Protein AF-A0A3D6EW34-F1 (afdb_monomer)

Mean predicted aligned error: 13.81 Å

pLDDT: mean 74.12, std 15.42, range [32.53, 93.12]

Sequence (163 aa):
MSILLTILIIEERFAFGEVERDIYERVSNKLKEELTKLDTSLASMQKELSNPVKFIDKSLEICSNLAALWDSSECSHRKQMQELFFPEGILYDKKISGYRTENINVVLEVITSISNKIKEIGHSASQKNFDLPALVDPRCHLSNLFIENLRKMEDFSAALGVS

Foldseek 3Di:
DPLVVVLVVLVVCVVVVVDDPVRSVVVNVVSVVVVVVVVVVVVVLVPDPPDVVVLLVLLCVCLVCVVVCCVPDDPVLVVLVQCLFQVVGWDQDPVVRDIDRPDGQVSNVVSVVVVVVVVVVVVVDDDDPPPPPPPPPVPPPPPSSNVVSSVSSVVSCVVVVVD

Solvent-accessible surface area (backbone atoms only — not comparable to full-atom values): 9724 Å² total; per-residue (Å²): 121,70,67,66,56,53,51,52,52,54,53,50,38,40,74,72,63,79,42,56,68,71,61,48,51,55,53,51,49,51,54,50,52,53,49,51,53,49,50,51,53,49,52,65,67,63,58,68,70,93,49,65,65,63,49,54,52,52,51,49,51,50,66,73,40,40,67,62,52,51,71,73,44,54,76,68,56,45,49,51,50,42,47,62,46,19,72,77,37,79,43,76,42,78,90,77,74,40,80,45,60,91,41,66,34,59,66,60,53,50,53,50,53,51,52,50,53,51,51,62,47,68,75,53,87,68,98,65,79,88,74,65,60,98,73,68,73,59,86,62,72,87,39,74,64,48,60,48,52,51,48,54,50,49,57,50,38,59,73,70,66,68,123

Secondary structure (DSSP, 8-state):
-HHHHHHHHHHHHHHTT-S-HHHHHHHHHHHHHHHHHHHHHHHHHSS--S-HHHHHHHHHHHHHTHHHHHHHS-HHHHHHHHHHH-TT--EEETTTTEEE-S---HHHHHHHHHHHHHHHHHTS-S-------TT---SS---HHHHHHHHHHHHHHHHTT--

Structure (mmCIF, N/CA/C/O backbone):
data_AF-A0A3D6EW34-F1
#
_entry.id   AF-A0A3D6EW34-F1
#
loop_
_atom_site.group_PDB
_atom_site.id
_atom_site.type_symbol
_atom_site.label_atom_id
_atom_site.label_alt_id
_atom_site.label_comp_id
_atom_site.label_asym_id
_atom_site.label_entity_id
_atom_site.label_seq_id
_atom_site.pdbx_PDB_ins_code
_atom_site.Cartn_x
_atom_site.Cartn_y
_atom_site.Cartn_z
_atom_site.occupancy
_atom_site.B_iso_or_equiv
_atom_site.auth_seq_id
_atom_site.auth_comp_id
_atom_site.auth_asym_id
_atom_site.auth_atom_id
_atom_site.pdbx_PDB_model_num
ATOM 1 N N . MET A 1 1 ? -3.847 10.579 20.129 1.00 57.66 1 MET A N 1
ATOM 2 C CA . MET A 1 1 ? -3.948 11.282 21.431 1.00 57.66 1 MET A CA 1
ATOM 3 C C . MET A 1 1 ? -5.353 11.836 21.725 1.00 57.66 1 MET A C 1
ATOM 5 O O . MET A 1 1 ? -5.734 11.832 22.882 1.00 57.66 1 MET A O 1
ATOM 9 N N . SER A 1 2 ? -6.159 12.237 20.725 1.00 80.88 2 SER A N 1
ATOM 10 C CA . SER A 1 2 ? -7.504 12.812 20.959 1.00 80.88 2 SER A CA 1
ATOM 11 C C . SER A 1 2 ? -8.560 11.828 21.500 1.00 80.88 2 SER A C 1
ATOM 13 O O . SER A 1 2 ? -9.303 12.192 22.399 1.00 80.88 2 SER A O 1
ATOM 15 N N . ILE A 1 3 ? -8.623 10.588 20.991 1.00 83.56 3 ILE A N 1
ATOM 16 C CA . ILE A 1 3 ? -9.709 9.633 21.316 1.00 83.56 3 ILE A CA 1
ATOM 17 C C . ILE A 1 3 ? -9.641 9.141 22.772 1.00 83.56 3 ILE A C 1
ATOM 19 O O . ILE A 1 3 ? -10.659 9.089 23.453 1.00 83.56 3 ILE A O 1
ATOM 23 N N . LEU A 1 4 ? -8.438 8.837 23.272 1.00 85.06 4 LEU A N 1
ATOM 24 C CA . LEU A 1 4 ? -8.232 8.382 24.654 1.00 85.06 4 LEU A CA 1
ATOM 25 C C . LEU A 1 4 ? -8.678 9.431 25.681 1.00 85.06 4 LEU A C 1
ATOM 27 O O . LEU A 1 4 ? -9.308 9.091 26.678 1.00 85.06 4 LEU A O 1
ATOM 31 N N . LEU A 1 5 ? -8.405 10.711 25.408 1.00 88.31 5 LEU A N 1
ATOM 32 C CA . LEU A 1 5 ? -8.849 11.807 26.266 1.00 88.31 5 LEU A CA 1
ATOM 33 C C . LEU A 1 5 ? -10.382 11.925 26.272 1.00 88.31 5 LEU A C 1
ATOM 35 O O . LEU A 1 5 ? -10.979 12.138 27.320 1.00 88.31 5 LEU A O 1
ATOM 39 N N . THR A 1 6 ? -11.032 11.736 25.121 1.00 89.62 6 THR A N 1
ATOM 40 C CA . THR A 1 6 ? -12.500 11.755 25.017 1.00 89.62 6 THR A CA 1
ATOM 41 C C . THR A 1 6 ? -13.159 10.605 25.785 1.00 89.62 6 THR A C 1
ATOM 43 O O . THR A 1 6 ? -14.213 10.813 26.383 1.00 89.62 6 THR A O 1
ATOM 46 N N . ILE A 1 7 ? -12.537 9.421 25.817 1.00 89.19 7 ILE A N 1
ATOM 47 C CA . ILE A 1 7 ? -13.014 8.279 26.617 1.00 89.19 7 ILE A CA 1
ATOM 48 C C . ILE A 1 7 ? -12.953 8.606 28.116 1.00 89.19 7 ILE A C 1
ATOM 50 O O . ILE A 1 7 ? -13.937 8.407 28.819 1.00 89.19 7 ILE A O 1
ATOM 54 N N . LEU A 1 8 ? -11.852 9.186 28.598 1.00 89.69 8 LEU A N 1
ATOM 55 C CA . LEU A 1 8 ? -11.735 9.580 30.008 1.00 89.69 8 LEU A CA 1
ATOM 56 C C . LEU A 1 8 ? -12.780 10.633 30.404 1.00 89.69 8 LEU A C 1
ATOM 58 O O . LEU A 1 8 ? -13.397 10.526 31.459 1.00 89.69 8 LEU A O 1
ATOM 62 N N . ILE A 1 9 ? -13.032 11.615 29.533 1.00 91.88 9 ILE A N 1
ATOM 63 C CA . ILE A 1 9 ? -14.033 12.664 29.782 1.00 91.88 9 ILE A CA 1
ATOM 64 C C . ILE A 1 9 ? -15.446 12.074 29.886 1.00 91.88 9 ILE A C 1
ATOM 66 O O . ILE A 1 9 ? -16.229 12.500 30.735 1.00 91.88 9 ILE A O 1
ATOM 70 N N . ILE A 1 10 ? -15.812 11.117 29.026 1.00 91.50 10 ILE A N 1
ATOM 71 C CA . ILE A 1 10 ? -17.158 10.533 29.080 1.00 91.50 10 ILE A CA 1
ATOM 72 C C . ILE A 1 10 ? -17.329 9.589 30.277 1.00 91.50 10 ILE A C 1
ATOM 74 O O . ILE A 1 10 ? -18.420 9.525 30.840 1.00 91.50 10 ILE A O 1
ATOM 78 N N . GLU A 1 11 ? -16.258 8.912 30.699 1.00 90.81 11 GLU A N 1
ATOM 79 C CA . GLU A 1 11 ? -16.218 8.122 31.935 1.00 90.81 11 GLU A CA 1
ATOM 80 C C . GLU A 1 11 ? -16.390 9.007 33.176 1.00 90.81 11 GLU A C 1
ATOM 82 O O . GLU A 1 11 ? -17.208 8.697 34.043 1.00 90.81 11 GLU A O 1
ATOM 87 N N . GLU A 1 12 ? -15.693 10.143 33.231 1.00 92.62 12 GLU A N 1
ATOM 88 C CA . GLU A 1 12 ? -15.805 11.123 34.314 1.00 92.62 12 GLU A CA 1
ATOM 89 C C . GLU A 1 12 ? -17.229 11.696 34.415 1.00 92.62 12 GLU A C 1
ATOM 91 O O . GLU A 1 12 ? -17.839 11.686 35.484 1.00 92.62 12 GLU A O 1
ATOM 96 N N . ARG A 1 13 ? -17.818 12.115 33.290 1.00 91.19 13 ARG A N 1
ATOM 97 C CA . ARG A 1 13 ? -19.191 12.651 33.256 1.00 91.19 13 ARG A CA 1
ATOM 98 C C . ARG A 1 13 ? -20.250 11.617 33.630 1.00 91.19 13 ARG A C 1
ATOM 100 O O . ARG A 1 13 ? -21.242 11.957 34.272 1.00 91.19 13 ARG A O 1
ATOM 107 N N . PHE A 1 14 ? -20.046 10.354 33.260 1.00 91.38 14 PHE A N 1
ATOM 108 C CA . PHE A 1 14 ? -20.913 9.266 33.704 1.00 91.38 14 PHE A CA 1
ATOM 109 C C . PHE A 1 14 ? -20.803 9.040 35.220 1.00 91.38 14 PHE A C 1
ATOM 111 O O . PHE A 1 14 ? -21.824 8.872 35.885 1.00 91.38 14 PHE A O 1
ATOM 118 N N . ALA A 1 15 ? -19.594 9.111 35.788 1.00 89.62 15 ALA A N 1
ATOM 119 C CA . ALA A 1 15 ? -19.378 8.993 37.231 1.00 89.62 15 ALA A CA 1
ATOM 120 C C . ALA A 1 15 ? -20.048 10.124 38.033 1.00 89.62 15 ALA A C 1
ATOM 122 O O . ALA A 1 15 ? -20.557 9.877 39.126 1.00 89.62 15 ALA A O 1
ATOM 123 N N . PHE A 1 16 ? -20.111 11.339 37.477 1.00 92.94 16 PHE A N 1
ATOM 124 C CA . PHE A 1 16 ? -20.845 12.469 38.062 1.00 92.94 16 PHE A CA 1
ATOM 125 C C . PHE A 1 16 ? -22.366 12.422 37.832 1.00 92.94 16 PHE A C 1
ATOM 127 O O . PHE A 1 16 ? -23.087 13.282 38.334 1.00 92.94 16 PHE A O 1
ATOM 134 N N . GLY A 1 17 ? -22.875 11.419 37.108 1.00 88.56 17 GLY A N 1
ATOM 135 C CA . GLY A 1 17 ? -24.301 11.281 36.806 1.00 88.56 17 GLY A CA 1
ATOM 136 C C . GLY A 1 17 ? -24.818 12.281 35.768 1.00 88.56 17 GLY A C 1
ATOM 137 O O . GLY A 1 17 ? -26.027 12.434 35.619 1.00 88.56 17 GLY A O 1
ATOM 138 N N . GLU A 1 18 ? -23.925 12.953 35.038 1.00 89.00 18 GLU A N 1
ATOM 139 C CA . GLU A 1 18 ? -24.279 13.908 33.978 1.00 89.00 18 GLU A CA 1
ATOM 140 C C . GLU A 1 18 ? -24.719 13.211 32.681 1.00 89.00 18 GLU A C 1
ATOM 142 O O . GLU A 1 18 ? -25.229 13.855 31.763 1.00 89.00 18 GLU A O 1
ATOM 147 N N . VAL A 1 19 ? -24.496 11.897 32.583 1.00 89.12 19 VAL A N 1
ATOM 148 C CA . VAL A 1 19 ? -24.779 11.085 31.397 1.00 89.12 19 VAL A CA 1
ATOM 149 C C . VAL A 1 19 ? -25.578 9.854 31.802 1.00 89.12 19 VAL A C 1
ATOM 151 O O . VAL A 1 19 ? -25.223 9.140 32.740 1.00 89.12 19 VAL A O 1
ATOM 154 N N . GLU A 1 20 ? -26.652 9.587 31.066 1.00 90.75 20 GLU A N 1
ATOM 155 C CA . GLU A 1 20 ? -27.465 8.389 31.245 1.00 90.75 20 GLU A CA 1
ATOM 156 C C . GLU A 1 20 ? -26.721 7.137 30.750 1.00 90.75 20 GLU A C 1
ATOM 158 O O . GLU A 1 20 ? -25.905 7.191 29.823 1.00 90.75 20 GLU A O 1
ATOM 163 N N . ARG A 1 21 ? -26.971 5.986 31.386 1.00 90.12 21 ARG A N 1
ATOM 164 C CA . ARG A 1 21 ? -26.216 4.746 31.133 1.00 90.12 21 ARG A CA 1
ATOM 165 C C . ARG A 1 21 ? -26.272 4.303 29.672 1.00 90.12 21 ARG A C 1
ATOM 167 O O . ARG A 1 21 ? -25.259 3.865 29.136 1.00 90.12 21 ARG A O 1
ATOM 174 N N . ASP A 1 22 ? -27.425 4.432 29.030 1.00 90.56 22 ASP A N 1
ATOM 175 C CA . ASP A 1 22 ? -27.634 4.030 27.639 1.00 90.56 22 ASP A CA 1
ATOM 176 C C . ASP A 1 22 ? -26.833 4.903 26.649 1.00 90.56 22 ASP A C 1
ATOM 178 O O . ASP A 1 22 ? -26.309 4.406 25.647 1.00 90.56 22 ASP A O 1
ATOM 182 N N . ILE A 1 23 ? -26.702 6.204 26.932 1.00 90.44 23 ILE A N 1
ATOM 183 C CA . ILE A 1 23 ? -25.892 7.147 26.154 1.00 90.44 23 ILE A CA 1
ATOM 184 C C . ILE A 1 23 ? -24.412 6.826 26.351 1.00 90.44 23 ILE A C 1
ATOM 186 O O . ILE A 1 23 ? -23.667 6.737 25.370 1.00 90.44 23 ILE A O 1
ATOM 190 N N . TYR A 1 24 ? -23.996 6.608 27.600 1.00 92.12 24 TYR A N 1
ATOM 191 C CA . TYR A 1 24 ? -22.623 6.242 27.929 1.00 92.12 24 TYR A CA 1
ATOM 192 C C . TYR A 1 24 ? -22.198 4.953 27.218 1.00 92.12 24 TYR A C 1
ATOM 194 O O . TYR A 1 24 ? -21.185 4.955 26.519 1.00 92.12 24 TYR A O 1
ATOM 202 N N . GLU A 1 25 ? -22.979 3.875 27.329 1.00 91.44 25 GLU A N 1
ATOM 203 C CA . GLU A 1 25 ? -22.655 2.590 26.699 1.00 91.44 25 GLU A CA 1
ATOM 204 C C . GLU A 1 25 ? -22.519 2.729 25.181 1.00 91.44 25 GLU A C 1
ATOM 206 O O . GLU A 1 25 ? -21.535 2.276 24.598 1.00 91.44 25 GLU A O 1
ATOM 211 N N . ARG A 1 26 ? -23.456 3.425 24.529 1.00 92.56 26 ARG A N 1
ATOM 212 C CA . ARG A 1 26 ? -23.444 3.621 23.074 1.00 92.56 26 ARG A CA 1
ATOM 213 C C . ARG A 1 26 ? -22.206 4.375 22.594 1.00 92.56 26 ARG A C 1
ATOM 215 O O . ARG A 1 26 ? -21.579 3.968 21.616 1.00 92.56 26 ARG A O 1
ATOM 222 N N . VAL A 1 27 ? -21.860 5.476 23.260 1.00 90.44 27 VAL A N 1
ATOM 223 C CA . VAL A 1 27 ? -20.729 6.323 22.856 1.00 90.44 27 VAL A CA 1
ATOM 224 C C . VAL A 1 27 ? -19.396 5.680 23.243 1.00 90.44 27 VAL A C 1
ATOM 226 O O . VAL A 1 27 ? -18.479 5.670 22.425 1.00 90.44 27 VAL A O 1
ATOM 229 N N . SER A 1 28 ? -19.292 5.077 24.431 1.00 90.00 28 SER A N 1
ATOM 230 C CA . SER A 1 28 ? -18.096 4.353 24.885 1.00 90.00 28 SER A CA 1
ATOM 231 C C . SER A 1 28 ? -17.773 3.180 23.960 1.00 90.00 28 SER A C 1
ATOM 233 O O . SER A 1 28 ? -16.631 3.041 23.523 1.00 90.00 28 SER A O 1
ATOM 235 N N . ASN A 1 29 ? -18.780 2.384 23.583 1.00 92.88 29 ASN A N 1
ATOM 236 C CA . ASN A 1 29 ? -18.597 1.269 22.655 1.00 92.88 29 ASN A CA 1
ATOM 237 C C . ASN A 1 29 ? -18.128 1.754 21.281 1.00 92.88 29 ASN A C 1
ATOM 239 O O . ASN A 1 29 ? -17.136 1.243 20.769 1.00 92.88 29 ASN A O 1
ATOM 243 N N . LYS A 1 30 ? -18.752 2.802 20.727 1.00 93.12 30 LYS A N 1
ATOM 244 C CA . LYS A 1 30 ? -18.323 3.388 19.449 1.00 93.12 30 LYS A CA 1
ATOM 245 C C . LYS A 1 30 ? -16.868 3.875 19.493 1.00 93.12 30 LYS A C 1
ATOM 247 O O . LYS A 1 30 ? -16.100 3.585 18.582 1.00 93.12 30 LYS A O 1
ATOM 252 N N . LEU A 1 31 ? -16.475 4.589 20.549 1.00 90.62 31 LEU A N 1
ATOM 253 C CA . LEU A 1 31 ? -15.107 5.101 20.692 1.00 90.62 31 LEU A CA 1
ATOM 254 C C . LEU A 1 31 ? -14.081 3.970 20.853 1.00 90.62 31 LEU A C 1
ATOM 256 O O . LEU A 1 31 ? -12.992 4.049 20.291 1.00 90.62 31 LEU A O 1
ATOM 260 N N . LYS A 1 32 ? -14.425 2.897 21.575 1.00 91.00 32 LYS A N 1
ATOM 261 C CA . LYS A 1 32 ? -13.580 1.698 21.706 1.00 91.00 32 LYS A CA 1
ATOM 262 C C . LYS A 1 32 ? -13.463 0.932 20.386 1.00 91.00 32 LYS A C 1
ATOM 264 O O . LYS A 1 32 ? -12.380 0.462 20.046 1.00 91.00 32 LYS A O 1
ATOM 269 N N . GLU A 1 33 ? -14.536 0.838 19.607 1.00 93.12 33 GLU A N 1
ATOM 270 C CA . GLU A 1 33 ? -14.489 0.278 18.251 1.00 93.12 33 GLU A CA 1
ATOM 271 C C . GLU A 1 33 ? -13.595 1.104 17.318 1.00 93.12 33 GLU A C 1
ATOM 273 O O . GLU A 1 33 ? -12.813 0.548 16.552 1.00 93.12 33 GLU A O 1
ATOM 278 N N . GLU A 1 34 ? -13.676 2.432 17.376 1.00 89.94 34 GLU A N 1
ATOM 279 C CA . GLU A 1 34 ? -12.788 3.306 16.604 1.00 89.94 34 GLU A CA 1
ATOM 280 C C . GLU A 1 34 ? -11.327 3.153 17.043 1.00 89.94 34 GLU A C 1
ATOM 282 O O . GLU A 1 34 ? -10.449 3.036 16.189 1.00 89.94 34 GLU A O 1
ATOM 287 N N . LEU A 1 35 ? -11.066 3.070 18.354 1.00 89.81 35 LEU A N 1
ATOM 288 C CA . LEU A 1 35 ? -9.731 2.833 18.906 1.00 89.81 35 LEU A CA 1
ATOM 289 C C . LEU A 1 35 ? -9.151 1.500 18.413 1.00 89.81 35 LEU A C 1
ATOM 291 O O . LEU A 1 35 ? -8.060 1.473 17.857 1.00 89.81 35 LEU A O 1
ATOM 295 N N . THR A 1 36 ? -9.909 0.409 18.538 1.00 89.69 36 THR A N 1
ATOM 296 C CA . THR A 1 36 ? -9.472 -0.928 18.098 1.00 89.69 36 THR A CA 1
ATOM 297 C C . THR A 1 36 ? -9.235 -0.999 16.589 1.00 89.69 36 THR A C 1
ATOM 299 O O . THR A 1 36 ? -8.260 -1.610 16.154 1.00 89.69 36 THR A O 1
ATOM 302 N N . LYS A 1 37 ? -10.057 -0.340 15.763 1.00 88.56 37 LYS A N 1
ATOM 303 C CA . LYS A 1 37 ? -9.807 -0.211 14.313 1.00 88.56 37 LYS A CA 1
ATOM 304 C C . LYS A 1 37 ? -8.504 0.532 14.020 1.00 88.56 37 LYS A C 1
ATOM 306 O O . LYS A 1 37 ? -7.765 0.158 13.113 1.00 88.56 37 LYS A O 1
ATOM 311 N N . LEU A 1 38 ? -8.207 1.573 14.790 1.00 85.38 38 LEU A N 1
ATOM 312 C CA . LEU A 1 38 ? -6.998 2.369 14.615 1.00 85.38 38 LEU A CA 1
ATOM 313 C C . LEU A 1 38 ? -5.753 1.595 15.073 1.00 85.38 38 LEU A C 1
ATOM 315 O O . LEU A 1 38 ? -4.765 1.555 14.344 1.00 85.38 38 LEU A O 1
ATOM 319 N N . ASP A 1 39 ? -5.831 0.898 16.207 1.00 84.62 39 ASP A N 1
ATOM 320 C CA . ASP A 1 39 ? -4.757 0.047 16.730 1.00 84.62 39 ASP A CA 1
ATOM 321 C C . ASP A 1 39 ? -4.480 -1.155 15.822 1.00 84.62 39 ASP A C 1
ATOM 323 O O . ASP A 1 39 ? -3.326 -1.474 15.554 1.00 84.62 39 ASP A O 1
ATOM 327 N N . THR A 1 40 ? -5.515 -1.800 15.280 1.00 83.00 40 THR A N 1
ATOM 328 C CA . THR A 1 40 ? -5.346 -2.887 14.298 1.00 83.00 40 THR A CA 1
ATOM 329 C C . THR A 1 40 ? -4.743 -2.379 12.989 1.00 83.00 40 THR A C 1
ATOM 331 O O . THR A 1 40 ? -3.855 -3.029 12.431 1.00 83.00 40 THR A O 1
ATOM 334 N N . SER A 1 41 ? -5.140 -1.189 12.528 1.00 77.31 41 SER A N 1
ATOM 335 C CA . SER A 1 41 ? -4.496 -0.529 11.391 1.00 77.31 41 SER A CA 1
ATOM 336 C C . SER A 1 41 ? -3.021 -0.238 11.686 1.00 77.31 41 SER A C 1
ATOM 338 O O . SER A 1 41 ? -2.170 -0.563 10.862 1.00 77.31 41 SER A O 1
ATOM 340 N N . LEU A 1 42 ? -2.689 0.299 12.863 1.00 77.94 42 LEU A N 1
ATOM 341 C CA . LEU A 1 42 ? -1.305 0.564 13.270 1.00 77.94 42 LEU A CA 1
ATOM 342 C C . LEU A 1 42 ? -0.480 -0.720 13.388 1.00 77.94 42 LEU A C 1
ATOM 344 O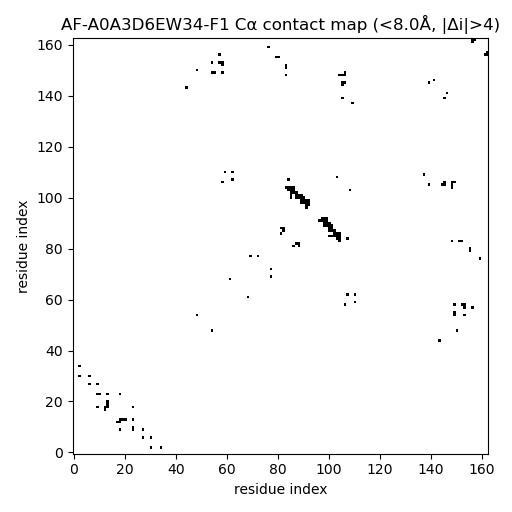 O . LEU A 1 42 ? 0.633 -0.771 12.877 1.00 77.94 42 LEU A O 1
ATOM 348 N N . ALA A 1 43 ? -1.028 -1.775 13.986 1.00 73.81 43 ALA A N 1
ATOM 349 C CA . ALA A 1 43 ? -0.365 -3.070 14.106 1.00 73.81 43 ALA A CA 1
ATOM 350 C C . ALA A 1 43 ? -0.102 -3.710 12.731 1.00 73.81 43 ALA A C 1
ATOM 352 O O . ALA A 1 43 ? 0.966 -4.272 12.494 1.00 73.81 43 ALA A O 1
ATOM 353 N N . SER A 1 44 ? -1.039 -3.584 11.784 1.00 66.75 44 SER A N 1
ATOM 354 C CA . SER A 1 44 ? -0.841 -4.079 10.413 1.00 66.75 44 SER A CA 1
ATOM 355 C C . SER A 1 44 ? 0.211 -3.281 9.626 1.00 66.75 44 SER A C 1
ATOM 357 O O . SER A 1 44 ? 0.886 -3.842 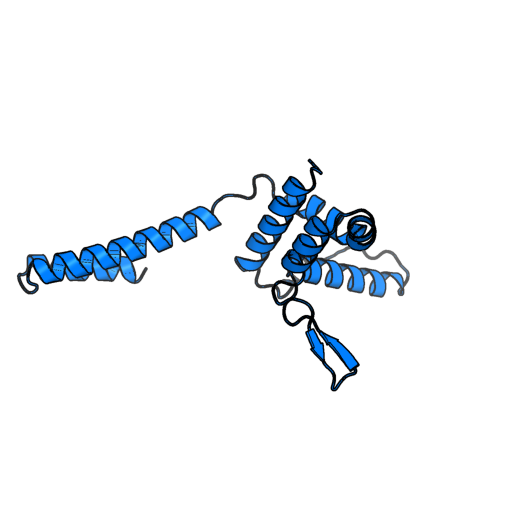8.753 1.00 66.75 44 SER A O 1
ATOM 359 N N . MET A 1 45 ? 0.393 -1.999 9.962 1.00 63.44 45 MET A N 1
ATOM 360 C CA . MET A 1 45 ? 1.479 -1.148 9.460 1.00 63.44 45 MET A CA 1
ATOM 361 C C . MET A 1 45 ? 2.821 -1.460 10.141 1.00 63.44 45 MET A C 1
ATOM 363 O O . MET A 1 45 ? 3.853 -1.420 9.481 1.00 63.44 45 MET A O 1
ATOM 367 N N . GLN A 1 46 ? 2.812 -1.825 11.426 1.00 56.03 46 GLN A N 1
ATOM 368 C CA . GLN A 1 46 ? 3.996 -2.198 12.215 1.00 56.03 46 GLN A CA 1
ATOM 369 C C . GLN A 1 46 ? 4.522 -3.609 11.948 1.00 56.03 46 GLN A C 1
ATOM 371 O O . GLN A 1 46 ? 5.553 -3.974 12.507 1.00 56.03 46 GLN A O 1
ATOM 376 N N . LYS A 1 47 ? 3.851 -4.418 11.118 1.00 56.28 47 LYS A N 1
ATOM 377 C CA . LYS A 1 47 ? 4.395 -5.711 10.695 1.00 56.28 47 LYS A CA 1
ATOM 378 C C . LYS A 1 47 ? 5.685 -5.442 9.918 1.00 56.28 47 LYS A C 1
ATOM 380 O O . LYS A 1 47 ? 5.634 -5.052 8.750 1.00 56.28 47 LYS A O 1
ATOM 385 N N . GLU A 1 48 ? 6.806 -5.590 10.620 1.00 55.56 48 GLU A N 1
ATOM 386 C CA . GLU A 1 48 ? 8.146 -5.350 10.106 1.00 55.56 48 GLU A CA 1
ATOM 387 C C . GLU A 1 48 ? 8.317 -6.123 8.801 1.00 55.56 48 GLU A C 1
ATOM 389 O O . GLU A 1 48 ? 8.050 -7.326 8.731 1.00 55.56 48 GLU A O 1
ATOM 394 N N . LEU A 1 49 ? 8.757 -5.425 7.754 1.00 56.59 49 LEU A N 1
ATOM 395 C CA . LEU A 1 49 ? 9.361 -6.076 6.600 1.00 56.59 49 LEU A CA 1
ATOM 396 C C . LEU A 1 49 ? 10.492 -6.945 7.160 1.00 56.59 49 LEU A C 1
ATOM 398 O O . LEU A 1 49 ? 11.490 -6.416 7.642 1.00 56.59 49 LEU A O 1
ATOM 402 N N . SER A 1 50 ? 10.338 -8.271 7.126 1.00 53.88 50 SER A N 1
ATOM 403 C CA . SER A 1 50 ? 11.223 -9.206 7.839 1.00 53.88 50 SER A CA 1
ATOM 404 C C . SER A 1 50 ? 12.684 -9.184 7.366 1.00 53.88 50 SER A C 1
ATOM 406 O O . SER A 1 50 ? 13.531 -9.848 7.957 1.00 53.88 50 SER A O 1
ATOM 408 N N . ASN A 1 51 ? 12.996 -8.426 6.309 1.00 61.66 51 ASN A N 1
ATOM 409 C CA . ASN A 1 51 ? 14.339 -8.005 5.930 1.00 61.66 51 ASN A CA 1
ATOM 410 C C . ASN A 1 51 ? 14.259 -6.879 4.865 1.00 61.66 51 ASN A C 1
ATOM 412 O O . ASN A 1 51 ? 14.138 -7.195 3.680 1.00 61.66 51 ASN A O 1
ATOM 416 N N . PRO A 1 52 ? 14.332 -5.584 5.229 1.00 65.50 52 PRO A N 1
ATOM 417 C CA . PRO A 1 52 ? 14.154 -4.469 4.288 1.00 65.50 52 PRO A CA 1
ATOM 418 C C . PRO A 1 52 ? 15.123 -4.496 3.093 1.00 65.50 52 PRO A C 1
ATOM 420 O O . PRO A 1 52 ? 14.748 -4.076 2.002 1.00 65.50 52 PRO A O 1
ATOM 423 N N . VAL A 1 53 ? 16.330 -5.047 3.260 1.00 68.94 53 VAL A N 1
ATOM 424 C CA . VAL A 1 53 ? 17.331 -5.154 2.184 1.00 68.94 53 VAL A CA 1
ATOM 425 C C . VAL A 1 53 ? 16.864 -6.112 1.089 1.00 68.94 53 VAL A C 1
ATOM 427 O O . VAL A 1 53 ? 16.844 -5.742 -0.081 1.00 68.94 53 VAL A O 1
ATOM 430 N N . LYS A 1 54 ? 16.378 -7.301 1.467 1.00 70.56 54 LYS A N 1
ATOM 431 C CA . LYS A 1 54 ? 15.883 -8.296 0.500 1.00 70.56 54 LYS A CA 1
ATOM 432 C C . LYS A 1 54 ? 14.731 -7.761 -0.349 1.00 70.56 54 LYS A C 1
ATOM 434 O O . LYS A 1 54 ? 14.595 -8.142 -1.507 1.00 70.56 54 LYS A O 1
ATOM 439 N N . PHE A 1 55 ? 13.896 -6.893 0.216 1.00 72.56 55 PHE A N 1
ATOM 440 C CA . PHE A 1 55 ? 12.775 -6.308 -0.516 1.00 72.56 55 PHE A CA 1
ATOM 441 C C . PHE A 1 55 ? 13.211 -5.256 -1.511 1.00 72.56 55 PHE A C 1
ATOM 443 O O . PHE A 1 55 ? 12.673 -5.219 -2.615 1.00 72.56 55 PHE A O 1
ATOM 450 N N . ILE A 1 56 ? 14.188 -4.430 -1.146 1.00 74.56 56 ILE A N 1
ATOM 451 C CA . ILE A 1 56 ? 14.786 -3.477 -2.079 1.00 74.56 56 ILE A CA 1
ATOM 452 C C . ILE A 1 56 ? 15.409 -4.238 -3.252 1.00 74.56 56 ILE A C 1
ATOM 454 O O . ILE A 1 56 ? 15.133 -3.891 -4.398 1.00 74.56 56 ILE A O 1
ATOM 458 N N . ASP A 1 57 ? 16.144 -5.319 -2.981 1.00 79.25 57 ASP A N 1
ATOM 459 C CA . ASP A 1 57 ? 16.766 -6.147 -4.019 1.00 79.25 57 ASP A CA 1
ATOM 460 C C . ASP A 1 57 ? 15.721 -6.772 -4.958 1.00 79.25 57 ASP A C 1
ATOM 462 O O . ASP A 1 57 ? 15.821 -6.622 -6.175 1.00 79.25 57 ASP A O 1
ATOM 466 N N . LYS A 1 58 ? 14.662 -7.390 -4.412 1.00 77.25 58 LYS A N 1
ATOM 467 C CA . LYS A 1 58 ? 13.567 -7.972 -5.215 1.00 77.25 58 LYS A CA 1
ATOM 468 C C . LYS A 1 58 ? 12.814 -6.923 -6.029 1.00 77.25 58 LYS A C 1
ATOM 470 O O . LYS A 1 58 ? 12.506 -7.131 -7.199 1.00 77.25 58 LYS A O 1
ATOM 475 N N . SER A 1 59 ? 12.533 -5.775 -5.420 1.00 79.62 59 SER A N 1
ATOM 476 C CA . SER A 1 59 ? 11.892 -4.642 -6.090 1.00 79.62 59 SER A CA 1
ATOM 477 C C . SER A 1 59 ? 12.726 -4.164 -7.275 1.00 79.62 59 SER A C 1
ATOM 479 O O . SER A 1 59 ? 12.200 -3.927 -8.361 1.00 79.62 59 SER A O 1
ATOM 481 N N . LEU A 1 60 ? 14.041 -4.062 -7.077 1.00 81.75 60 LEU A N 1
ATOM 482 C CA . LEU A 1 60 ? 14.979 -3.663 -8.113 1.00 81.75 60 LEU A CA 1
ATOM 483 C C . LEU A 1 60 ? 15.068 -4.709 -9.226 1.00 81.75 60 LEU A C 1
ATOM 485 O O . LEU A 1 60 ? 15.091 -4.329 -10.396 1.00 81.75 60 LEU A O 1
ATOM 489 N N . GLU A 1 61 ? 15.074 -5.997 -8.889 1.00 81.88 61 GLU A N 1
ATOM 490 C CA . GLU A 1 61 ? 15.069 -7.096 -9.856 1.00 81.88 61 GLU A CA 1
ATOM 491 C C . GLU A 1 61 ? 13.824 -7.046 -10.752 1.00 81.88 61 GLU A C 1
ATOM 493 O O . GLU A 1 61 ? 13.947 -7.029 -11.980 1.00 81.88 61 GLU A O 1
ATOM 498 N N . ILE A 1 62 ? 12.633 -6.936 -10.152 1.00 79.75 62 ILE A N 1
ATOM 499 C CA . ILE A 1 62 ? 11.362 -6.855 -10.884 1.00 79.75 62 ILE A CA 1
ATOM 500 C C . ILE A 1 62 ? 11.339 -5.619 -11.785 1.00 79.75 62 ILE A C 1
ATOM 502 O O . ILE A 1 62 ? 11.023 -5.724 -12.970 1.00 79.75 62 ILE A O 1
ATOM 506 N N . CYS A 1 63 ? 11.689 -4.445 -11.253 1.00 82.25 63 CYS A N 1
ATOM 507 C CA . CYS A 1 63 ? 11.660 -3.205 -12.026 1.00 82.25 63 CYS A CA 1
ATOM 508 C C . CYS A 1 63 ? 12.710 -3.182 -13.146 1.00 82.25 63 CYS A C 1
ATOM 510 O O . CYS A 1 63 ? 12.444 -2.627 -14.210 1.00 82.25 63 CYS A O 1
ATOM 512 N N . SER A 1 64 ? 13.879 -3.794 -12.940 1.00 80.75 64 SER A N 1
ATOM 513 C CA . SER A 1 64 ? 14.944 -3.851 -13.951 1.00 80.75 64 SER A CA 1
ATOM 514 C C . SER A 1 64 ? 14.630 -4.836 -15.075 1.00 80.75 64 SER A C 1
ATOM 516 O O . SER A 1 64 ? 15.004 -4.594 -16.220 1.00 80.75 64 SER A O 1
ATOM 518 N N . ASN A 1 65 ? 13.901 -5.913 -14.768 1.00 81.06 65 ASN A N 1
ATOM 519 C CA . ASN A 1 65 ? 13.531 -6.960 -15.723 1.00 81.06 65 ASN A CA 1
ATOM 520 C C . ASN A 1 65 ? 12.064 -6.878 -16.172 1.00 81.06 65 ASN A C 1
ATOM 522 O O . ASN A 1 65 ? 11.523 -7.848 -16.706 1.00 81.06 65 ASN A O 1
ATOM 526 N N . LEU A 1 66 ? 11.417 -5.723 -15.989 1.00 81.75 66 LEU A N 1
ATOM 527 C CA . LEU A 1 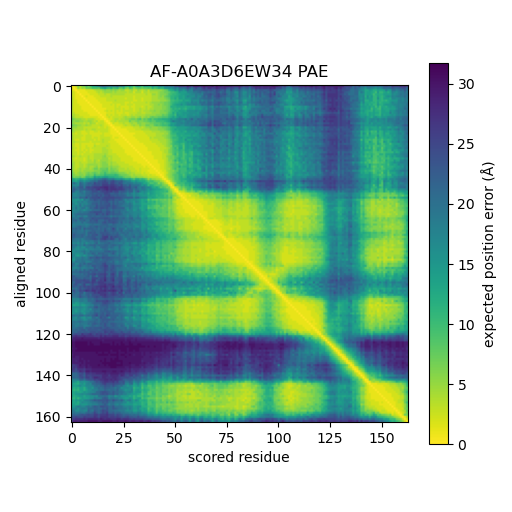66 ? 9.973 -5.561 -16.162 1.00 81.75 66 LEU A CA 1
ATOM 528 C C . LEU A 1 66 ? 9.475 -5.993 -17.549 1.00 81.75 66 LEU A C 1
ATOM 530 O O . LEU A 1 66 ? 8.466 -6.682 -17.648 1.00 81.75 66 LEU A O 1
ATOM 534 N N . ALA A 1 67 ? 10.197 -5.637 -18.615 1.00 78.44 67 ALA A N 1
ATOM 535 C CA . ALA A 1 67 ? 9.826 -6.003 -19.985 1.00 78.44 67 ALA A CA 1
ATOM 536 C C . ALA A 1 67 ? 9.904 -7.521 -20.226 1.00 78.44 67 ALA A C 1
ATOM 538 O O . ALA A 1 67 ? 8.982 -8.113 -20.778 1.00 78.44 67 ALA A O 1
ATOM 539 N N . ALA A 1 68 ? 10.968 -8.170 -19.746 1.00 79.69 68 ALA A N 1
ATOM 540 C CA . ALA A 1 68 ? 11.132 -9.616 -19.878 1.00 79.69 68 ALA A CA 1
ATOM 541 C C . ALA A 1 68 ? 10.091 -10.388 -19.047 1.00 79.69 68 ALA A C 1
ATOM 543 O O . ALA A 1 68 ? 9.542 -11.391 -19.508 1.00 79.69 68 ALA A O 1
ATOM 544 N N . LEU A 1 69 ? 9.779 -9.903 -17.840 1.00 81.00 69 LEU A N 1
ATOM 545 C CA . LEU A 1 69 ? 8.707 -10.444 -17.001 1.00 81.00 69 LEU A CA 1
ATOM 546 C C . LEU A 1 69 ? 7.335 -10.252 -17.653 1.00 81.00 69 LEU A C 1
ATOM 548 O O . LEU A 1 69 ? 6.517 -11.167 -17.648 1.00 81.00 69 LEU A O 1
ATOM 552 N N . TRP A 1 70 ? 7.077 -9.098 -18.265 1.00 81.88 70 TRP A N 1
ATOM 553 C CA . TRP A 1 70 ? 5.848 -8.856 -19.017 1.00 81.88 70 TRP A CA 1
ATOM 554 C C . TRP A 1 70 ? 5.689 -9.847 -20.176 1.00 81.88 70 TRP A C 1
ATOM 556 O O . TRP A 1 70 ? 4.656 -10.507 -20.292 1.00 81.88 70 TRP A O 1
ATOM 566 N N . ASP A 1 71 ? 6.725 -10.016 -20.993 1.00 83.19 71 ASP A N 1
ATOM 567 C CA . ASP A 1 71 ? 6.672 -10.885 -22.171 1.00 83.19 71 ASP A CA 1
ATOM 568 C C . ASP A 1 71 ? 6.514 -12.365 -21.802 1.00 83.19 71 ASP A C 1
ATOM 570 O O . ASP A 1 71 ? 5.737 -13.076 -22.443 1.00 83.19 71 ASP A O 1
ATOM 574 N N . SER A 1 72 ? 7.181 -12.816 -20.736 1.00 84.50 72 SER A N 1
ATOM 575 C CA . SER A 1 72 ? 7.127 -14.207 -20.259 1.00 84.50 72 SER A CA 1
ATOM 576 C C . SER A 1 72 ? 5.921 -14.537 -19.371 1.00 84.50 72 SER A C 1
ATOM 578 O O . SER A 1 72 ? 5.651 -15.713 -19.130 1.00 84.50 72 SER A O 1
ATOM 580 N N . SER A 1 73 ? 5.178 -13.535 -18.895 1.00 82.44 73 SER A N 1
ATOM 581 C CA . SER A 1 73 ? 4.057 -13.736 -17.973 1.00 82.44 73 SER A CA 1
ATOM 582 C C . SER A 1 73 ? 2.726 -14.015 -18.673 1.00 82.44 73 SER A C 1
ATOM 584 O O . SER A 1 73 ? 2.432 -13.523 -19.764 1.00 82.44 73 SER A O 1
ATOM 586 N N . GLU A 1 74 ? 1.884 -14.795 -17.999 1.00 88.19 74 GLU A N 1
ATOM 587 C CA . GLU A 1 74 ? 0.502 -15.047 -18.407 1.00 88.19 74 GLU A CA 1
ATOM 588 C C . GLU A 1 74 ? -0.395 -13.815 -18.191 1.00 88.19 74 GLU A C 1
ATOM 590 O O . GLU A 1 74 ? -0.092 -12.923 -17.397 1.00 88.19 74 GLU A O 1
ATOM 595 N N . CYS A 1 75 ? -1.550 -13.770 -18.865 1.00 85.75 75 CYS A N 1
ATOM 596 C CA . CYS A 1 75 ? -2.472 -12.629 -18.811 1.00 85.75 75 CYS A CA 1
ATOM 597 C C . CYS A 1 75 ? -2.899 -12.230 -17.385 1.00 85.75 75 CYS A C 1
ATOM 599 O O . CYS A 1 75 ? -3.088 -11.044 -17.117 1.00 85.75 75 CYS A O 1
ATOM 601 N N . SER A 1 76 ? -3.045 -13.195 -16.473 1.00 85.88 76 SER A N 1
ATOM 602 C CA . SER A 1 76 ? -3.355 -12.958 -15.055 1.00 85.88 76 SER A CA 1
ATOM 603 C C . SER A 1 76 ? -2.255 -12.152 -14.360 1.00 85.88 76 SER A C 1
ATOM 605 O O . SER A 1 76 ? -2.530 -11.115 -13.758 1.00 85.88 76 SER A O 1
ATOM 607 N N . HIS A 1 77 ? -1.006 -12.582 -14.510 1.00 81.50 77 HIS A N 1
ATOM 608 C CA . HIS A 1 77 ? 0.170 -11.927 -13.944 1.00 81.50 77 HIS A CA 1
ATOM 609 C C . HIS A 1 77 ? 0.431 -10.557 -14.582 1.00 81.50 77 HIS A C 1
ATOM 611 O O . HIS A 1 77 ? 0.785 -9.614 -13.880 1.00 81.50 77 HIS A O 1
ATOM 617 N N . ARG A 1 78 ? 0.170 -10.394 -15.886 1.00 83.00 78 ARG A N 1
ATOM 618 C CA . ARG A 1 78 ? 0.214 -9.082 -16.559 1.00 83.00 78 ARG A CA 1
ATOM 619 C C . ARG A 1 78 ? -0.799 -8.104 -15.978 1.00 83.00 78 ARG A C 1
ATOM 621 O O . ARG A 1 78 ? -0.481 -6.937 -15.770 1.00 83.00 78 ARG A O 1
ATOM 628 N N . LYS A 1 79 ? -2.012 -8.576 -15.686 1.00 84.88 79 LYS A N 1
ATOM 629 C CA . LYS A 1 79 ? -3.046 -7.755 -15.051 1.00 84.88 79 LYS A CA 1
ATOM 630 C C . LYS A 1 79 ? -2.635 -7.336 -13.638 1.00 84.88 79 LYS A C 1
ATOM 632 O O . LYS A 1 79 ? -2.715 -6.156 -13.317 1.00 84.88 79 LYS A O 1
ATOM 637 N N . GLN A 1 80 ? -2.118 -8.269 -12.841 1.00 83.50 80 GLN A N 1
ATOM 638 C CA . GLN A 1 80 ? -1.577 -7.966 -11.513 1.00 83.50 80 GLN A CA 1
ATOM 639 C C . GLN A 1 80 ? -0.418 -6.966 -11.585 1.00 83.50 80 GLN A C 1
ATOM 641 O O . GLN A 1 80 ? -0.362 -6.033 -10.794 1.00 83.50 80 GLN A O 1
ATOM 646 N N . MET A 1 81 ? 0.471 -7.111 -12.569 1.00 81.69 81 MET A N 1
ATOM 647 C CA . MET A 1 81 ? 1.570 -6.179 -12.804 1.00 81.69 81 MET A CA 1
ATOM 648 C C . MET A 1 81 ? 1.059 -4.776 -13.173 1.00 81.69 81 MET A C 1
ATOM 650 O O . MET A 1 81 ? 1.582 -3.785 -12.667 1.00 81.69 81 MET A O 1
ATOM 654 N N . GLN A 1 82 ? 0.016 -4.669 -14.005 1.00 83.00 82 GLN A N 1
ATOM 655 C CA . GLN A 1 82 ? -0.623 -3.382 -14.300 1.00 83.00 82 GLN A CA 1
ATOM 656 C C . GLN A 1 82 ? -1.224 -2.743 -13.048 1.00 83.00 82 GLN A C 1
ATOM 658 O O . GLN A 1 82 ? -0.943 -1.580 -12.793 1.00 83.00 82 GLN A O 1
ATOM 663 N N . GLU A 1 83 ? -1.989 -3.489 -12.252 1.00 83.00 83 GLU A N 1
ATOM 664 C CA . GLU A 1 83 ? -2.594 -2.988 -11.008 1.00 83.00 83 GLU A CA 1
ATOM 665 C C . GLU A 1 83 ? -1.529 -2.582 -9.973 1.00 83.00 83 GLU A C 1
ATOM 667 O O . GLU A 1 83 ? -1.702 -1.609 -9.239 1.00 83.00 83 GLU A O 1
ATOM 672 N N . LEU A 1 84 ? -0.400 -3.293 -9.944 1.00 83.19 84 LEU A N 1
ATOM 673 C CA . LEU A 1 84 ? 0.709 -3.042 -9.029 1.00 83.19 84 LEU A CA 1
ATOM 674 C C . LEU A 1 84 ? 1.465 -1.747 -9.344 1.00 83.19 84 LEU A C 1
ATOM 676 O O . LEU A 1 84 ? 1.821 -1.004 -8.426 1.00 83.19 84 LEU A O 1
ATOM 680 N N . PHE A 1 85 ? 1.755 -1.496 -10.623 1.00 81.00 85 PHE A N 1
ATOM 681 C CA . PHE A 1 85 ? 2.534 -0.331 -11.054 1.00 81.00 85 PHE A CA 1
ATOM 682 C C . PHE A 1 85 ? 1.669 0.885 -11.384 1.00 81.00 85 PHE A C 1
ATOM 684 O O . PHE A 1 85 ? 2.127 2.015 -11.205 1.00 81.00 85 PHE A O 1
ATOM 691 N N . PHE A 1 86 ? 0.428 0.656 -11.812 1.00 81.75 86 PHE A N 1
ATOM 692 C CA . PHE A 1 86 ? -0.531 1.670 -12.238 1.00 81.75 86 PHE A CA 1
ATOM 693 C C . PHE A 1 86 ? -1.898 1.394 -11.592 1.00 81.75 86 PHE A C 1
ATOM 695 O O . PHE A 1 86 ? -2.800 0.876 -12.252 1.00 81.75 86 PHE A O 1
ATOM 702 N N . PRO A 1 87 ? -2.077 1.744 -10.305 1.00 75.19 87 PRO A N 1
ATOM 703 C CA . PRO A 1 87 ? -3.296 1.425 -9.556 1.00 75.19 87 PRO A CA 1
ATOM 704 C C . PRO A 1 87 ? -4.569 2.021 -10.172 1.00 75.19 87 PRO A C 1
ATOM 706 O O . PRO A 1 87 ? -5.622 1.395 -10.148 1.00 75.19 87 PRO A O 1
ATOM 709 N N . GLU A 1 88 ? -4.452 3.205 -10.779 1.00 74.38 88 GLU A N 1
ATOM 710 C CA . GLU A 1 88 ? -5.547 3.891 -11.489 1.00 74.38 88 GLU A CA 1
ATOM 711 C C . GLU A 1 88 ? -5.651 3.474 -12.970 1.00 74.38 88 GLU A C 1
ATOM 713 O O . GLU A 1 88 ? -6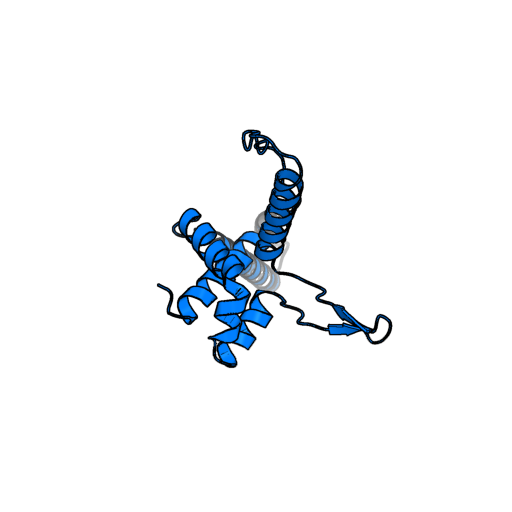.436 4.021 -13.745 1.00 74.38 88 GLU A O 1
ATOM 718 N N . GLY A 1 89 ? -4.842 2.498 -13.387 1.00 72.62 89 GLY A N 1
ATOM 719 C CA . GLY A 1 89 ? -4.772 2.003 -14.752 1.00 72.62 89 GLY A CA 1
ATOM 720 C C . GLY A 1 89 ? -4.094 2.959 -15.736 1.00 72.62 89 GLY A C 1
ATOM 721 O O . GLY A 1 89 ? -3.417 3.927 -15.379 1.00 72.62 89 GLY A O 1
ATOM 722 N N . ILE A 1 90 ? -4.261 2.639 -17.021 1.00 75.06 90 ILE A N 1
ATOM 723 C CA . ILE A 1 90 ? -3.713 3.397 -18.149 1.00 75.06 90 ILE A CA 1
ATOM 724 C C . ILE A 1 90 ? -4.884 4.023 -18.902 1.00 75.06 90 ILE A C 1
ATOM 726 O O . ILE A 1 90 ? -5.693 3.325 -19.516 1.00 75.06 90 ILE A O 1
ATOM 730 N N . LEU A 1 91 ? -4.964 5.348 -18.876 1.00 73.94 91 LEU A N 1
ATOM 731 C CA . LEU A 1 91 ? -5.991 6.115 -19.568 1.00 73.94 91 LEU A CA 1
ATOM 732 C C . LEU A 1 91 ? -5.459 6.582 -20.923 1.00 73.94 91 LEU A C 1
ATOM 734 O O . LEU A 1 91 ? -4.304 6.985 -21.045 1.00 73.94 91 LEU A O 1
ATOM 738 N N . TYR A 1 92 ? -6.303 6.556 -21.953 1.00 73.12 92 TYR A N 1
ATOM 739 C CA . TYR A 1 92 ? -5.980 7.167 -23.241 1.00 73.12 92 TYR A CA 1
ATOM 740 C C . TYR A 1 92 ? -6.633 8.543 -23.337 1.00 73.12 92 TYR A C 1
ATOM 742 O O . TYR A 1 92 ? -7.861 8.657 -23.390 1.00 73.12 92 TYR A O 1
ATOM 750 N N . ASP A 1 93 ? -5.816 9.590 -23.391 1.00 75.06 93 ASP A N 1
ATOM 751 C CA . ASP A 1 93 ? -6.295 10.946 -23.612 1.00 75.06 93 ASP A CA 1
ATOM 752 C C . ASP A 1 93 ? -6.302 11.251 -25.114 1.00 75.06 93 ASP A C 1
ATOM 754 O O . ASP A 1 93 ? -5.273 11.485 -25.756 1.00 75.06 93 ASP A O 1
ATOM 758 N N . LYS A 1 94 ? -7.516 11.279 -25.673 1.00 77.25 94 LYS A N 1
ATOM 759 C CA . LYS A 1 94 ? -7.773 11.571 -27.088 1.00 77.25 94 LYS A CA 1
ATOM 760 C C . LYS A 1 94 ? -7.313 12.970 -27.508 1.00 77.25 94 LYS A C 1
ATOM 762 O O . LYS A 1 94 ? -7.044 13.171 -28.687 1.00 77.25 94 LYS A O 1
ATOM 767 N N . LYS A 1 95 ? -7.229 13.940 -26.589 1.00 79.88 95 LYS A N 1
ATOM 768 C CA . LYS A 1 95 ? -6.842 15.326 -26.910 1.00 79.88 95 LYS A CA 1
ATOM 769 C C . LYS A 1 95 ? -5.351 15.451 -27.199 1.00 79.88 95 LYS A C 1
ATOM 771 O O . LYS A 1 95 ? -4.972 16.211 -28.082 1.00 79.88 95 LYS A O 1
ATOM 776 N N . ILE A 1 96 ? -4.526 14.691 -26.483 1.00 75.56 96 ILE A N 1
ATOM 777 C CA . ILE A 1 96 ? -3.069 14.630 -26.688 1.00 75.56 96 ILE A CA 1
ATOM 778 C C . ILE A 1 96 ? -2.639 13.413 -27.517 1.00 75.56 96 ILE A C 1
ATOM 780 O O . ILE A 1 96 ? -1.455 13.253 -27.790 1.00 75.56 96 ILE A O 1
ATOM 784 N N . SER A 1 97 ? -3.594 12.567 -27.928 1.00 71.19 97 SER A N 1
ATOM 785 C CA . SER A 1 97 ? -3.348 11.301 -28.634 1.00 71.19 97 SER A CA 1
ATOM 786 C C . SER A 1 97 ? -2.311 10.417 -27.928 1.00 71.19 97 SER A C 1
ATOM 788 O O . SER A 1 97 ? -1.469 9.795 -28.573 1.00 71.19 97 SER A O 1
ATOM 790 N N . GLY A 1 98 ? -2.362 10.370 -26.595 1.00 66.38 98 GLY A N 1
ATOM 791 C CA . GLY A 1 98 ? -1.340 9.739 -25.762 1.00 66.38 98 GLY A CA 1
ATOM 792 C C . GLY A 1 98 ? -1.923 8.979 -24.576 1.00 66.38 98 GLY A C 1
ATOM 793 O O . GLY A 1 98 ? -3.064 9.199 -24.170 1.00 66.38 98 GLY A O 1
ATOM 794 N N . TYR A 1 99 ? -1.121 8.074 -24.021 1.00 66.88 99 TYR A N 1
ATOM 795 C CA . TYR A 1 99 ? -1.459 7.333 -22.808 1.00 66.88 99 TYR A CA 1
ATOM 796 C C . TYR A 1 99 ? -1.003 8.107 -21.571 1.00 66.88 99 TYR A C 1
ATOM 798 O O . TYR A 1 99 ? 0.069 8.715 -21.574 1.00 66.88 99 TYR A O 1
ATOM 806 N N . ARG A 1 100 ? -1.805 8.072 -20.509 1.00 58.84 100 ARG A N 1
ATOM 807 C CA . ARG A 1 100 ? -1.520 8.719 -19.233 1.00 58.84 100 ARG A CA 1
ATOM 808 C C . ARG A 1 100 ? -1.824 7.767 -18.085 1.00 58.84 100 ARG A C 1
ATOM 810 O O . ARG A 1 100 ? -2.865 7.119 -18.063 1.00 58.84 100 ARG A O 1
ATOM 817 N N . THR A 1 101 ? -0.913 7.718 -17.128 1.00 61.50 101 THR A N 1
ATOM 818 C CA . THR A 1 101 ? -1.084 7.028 -15.849 1.00 61.50 101 THR A CA 1
ATOM 819 C C . THR A 1 101 ? -1.115 8.102 -14.776 1.00 61.50 101 THR A C 1
ATOM 821 O O . THR A 1 101 ? -0.137 8.831 -14.612 1.00 61.50 101 THR A O 1
ATOM 824 N N . GLU A 1 102 ? -2.254 8.274 -14.113 1.00 64.31 102 GLU A N 1
ATOM 825 C CA . GLU A 1 102 ? -2.437 9.366 -13.145 1.00 64.31 102 GLU A CA 1
ATOM 826 C C . GLU A 1 102 ? -1.700 9.107 -11.831 1.00 64.31 102 GLU A C 1
ATOM 828 O O . GLU A 1 102 ? -1.240 10.048 -11.189 1.00 64.31 102 GLU A O 1
ATOM 833 N N . ASN A 1 103 ? -1.542 7.831 -11.476 1.00 68.50 103 ASN A N 1
ATOM 834 C CA . ASN A 1 103 ? -0.855 7.386 -10.278 1.00 68.50 103 ASN A CA 1
ATOM 835 C C . ASN A 1 103 ? 0.120 6.261 -10.635 1.00 68.50 103 ASN A C 1
ATOM 837 O O . ASN A 1 103 ? -0.245 5.322 -11.349 1.00 68.50 103 ASN A O 1
ATOM 841 N N . ILE A 1 104 ? 1.353 6.372 -10.153 1.00 74.06 104 ILE A N 1
ATOM 842 C CA . ILE A 1 104 ? 2.415 5.394 -10.371 1.00 74.06 104 ILE A CA 1
ATOM 843 C C . ILE A 1 104 ? 2.898 4.875 -9.023 1.00 74.06 104 ILE A C 1
ATOM 845 O O . ILE A 1 104 ? 2.950 5.606 -8.035 1.00 74.06 104 ILE A O 1
ATOM 849 N N . ASN A 1 105 ? 3.268 3.600 -8.976 1.00 80.12 105 ASN A N 1
ATOM 850 C CA . ASN A 1 105 ? 3.900 3.037 -7.795 1.00 80.12 105 ASN A CA 1
ATOM 851 C C . ASN A 1 105 ? 5.188 3.812 -7.457 1.00 80.12 105 ASN A C 1
ATOM 853 O O . ASN A 1 105 ? 6.103 3.915 -8.277 1.00 80.12 105 ASN A O 1
ATOM 857 N N . VAL A 1 106 ? 5.268 4.319 -6.224 1.00 80.94 106 VAL A N 1
ATOM 858 C CA . VAL A 1 106 ? 6.372 5.170 -5.747 1.00 80.94 106 VAL A CA 1
ATOM 859 C C . VAL A 1 106 ? 7.730 4.469 -5.861 1.00 80.94 106 VAL A C 1
ATOM 861 O O . VAL A 1 106 ? 8.746 5.120 -6.086 1.00 80.94 106 VAL A O 1
ATOM 864 N N . VAL A 1 107 ? 7.783 3.137 -5.756 1.00 81.31 107 VAL A N 1
ATOM 865 C CA . VAL A 1 107 ? 9.043 2.395 -5.916 1.00 81.31 107 VAL A CA 1
ATOM 866 C C . VAL A 1 107 ? 9.562 2.506 -7.352 1.00 81.31 107 VAL A C 1
ATOM 868 O O . VAL A 1 107 ? 10.749 2.757 -7.562 1.00 81.31 107 VAL A O 1
ATOM 871 N N . LEU A 1 108 ? 8.670 2.405 -8.342 1.00 79.81 108 LEU A N 1
ATOM 872 C CA . LEU A 1 108 ? 9.014 2.586 -9.752 1.00 79.81 108 LEU A CA 1
ATOM 873 C C . LEU A 1 108 ? 9.447 4.035 -10.034 1.00 79.81 108 LEU A C 1
ATOM 875 O O . LEU A 1 108 ? 10.414 4.265 -10.761 1.00 79.81 108 LEU A O 1
ATOM 879 N N . GLU A 1 109 ? 8.791 5.015 -9.414 1.00 80.19 109 GLU A N 1
ATOM 880 C CA . GLU A 1 109 ? 9.167 6.432 -9.503 1.00 80.19 10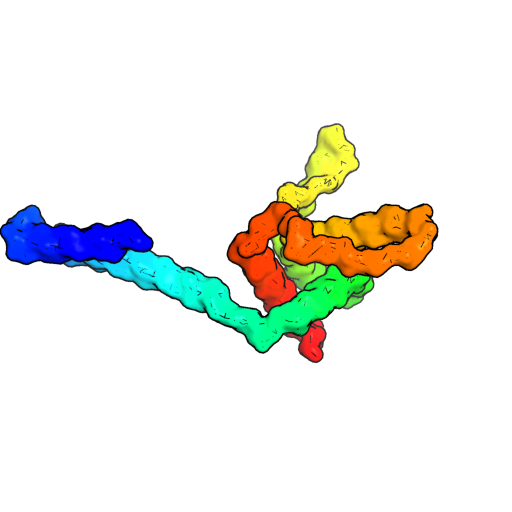9 GLU A CA 1
ATOM 881 C C . GLU A 1 109 ? 10.575 6.704 -8.941 1.00 80.19 109 GLU A C 1
ATOM 883 O O . GLU A 1 109 ? 11.386 7.390 -9.569 1.00 80.19 109 GLU A O 1
ATOM 888 N N . VAL A 1 110 ? 10.911 6.121 -7.788 1.00 81.50 110 VAL A N 1
ATOM 889 C CA . VAL A 1 110 ? 12.243 6.256 -7.179 1.00 81.50 110 VAL A CA 1
ATOM 890 C C . VAL A 1 110 ? 13.311 5.604 -8.059 1.00 81.50 110 VAL A C 1
ATOM 892 O O . VAL A 1 110 ? 14.326 6.235 -8.359 1.00 81.50 110 VAL A O 1
ATOM 895 N N . ILE A 1 111 ? 13.082 4.374 -8.530 1.00 80.50 111 ILE A N 1
ATOM 896 C CA . ILE A 1 111 ? 14.038 3.647 -9.380 1.00 80.50 111 ILE A CA 1
ATOM 897 C C . ILE A 1 111 ? 14.281 4.389 -10.699 1.00 80.50 111 ILE A C 1
ATOM 899 O O . ILE A 1 111 ? 15.430 4.531 -11.130 1.00 80.50 111 ILE A O 1
ATOM 903 N N . THR A 1 112 ? 13.226 4.903 -11.336 1.00 77.44 112 THR A N 1
ATOM 904 C CA . THR A 1 112 ? 13.346 5.682 -12.579 1.00 77.44 112 THR A CA 1
ATOM 905 C C . THR A 1 112 ? 14.080 7.002 -12.353 1.00 77.44 112 THR A C 1
ATOM 907 O O . THR A 1 112 ? 14.969 7.343 -13.135 1.00 77.44 112 THR A O 1
ATOM 910 N N . SER A 1 113 ? 13.798 7.701 -11.251 1.00 80.50 113 SER A N 1
ATOM 911 C CA . SER A 1 113 ? 14.501 8.931 -10.864 1.00 80.50 113 SER A CA 1
ATOM 912 C C . SER A 1 113 ? 16.000 8.699 -10.656 1.00 80.50 113 SER A C 1
ATOM 914 O O . SER A 1 113 ? 16.825 9.448 -11.183 1.00 80.50 113 SER A O 1
ATOM 916 N N . ILE A 1 114 ? 16.369 7.629 -9.945 1.00 79.75 114 ILE A N 1
ATOM 917 C CA . ILE A 1 114 ? 17.770 7.235 -9.740 1.00 79.75 114 ILE A CA 1
ATOM 918 C C . ILE A 1 114 ? 18.421 6.875 -11.080 1.00 79.75 114 ILE A C 1
ATOM 920 O O . ILE A 1 114 ? 19.505 7.367 -11.391 1.00 79.75 114 ILE A O 1
ATOM 924 N N . SER A 1 115 ? 17.748 6.070 -11.904 1.00 78.06 115 SER A N 1
ATOM 925 C CA . SER A 1 115 ? 18.256 5.632 -13.210 1.00 78.06 115 SER A CA 1
ATOM 926 C C . SER A 1 115 ? 18.533 6.804 -14.151 1.00 78.06 115 SER A C 1
ATOM 928 O O . SER A 1 115 ? 19.563 6.827 -14.825 1.00 78.06 115 SER A O 1
ATOM 930 N N . ASN A 1 116 ? 17.645 7.798 -14.187 1.00 76.50 116 ASN A N 1
ATOM 931 C CA . ASN A 1 116 ? 17.827 9.003 -14.996 1.00 76.50 116 ASN A CA 1
ATOM 932 C C . ASN A 1 116 ? 19.028 9.819 -14.514 1.00 76.50 116 ASN A C 1
ATOM 934 O O . ASN A 1 116 ? 19.869 10.205 -15.322 1.00 76.50 116 ASN A O 1
ATOM 938 N N . LYS A 1 117 ? 19.176 9.981 -13.197 1.00 77.38 117 LYS A N 1
ATOM 939 C CA . LYS A 1 117 ? 20.319 10.687 -12.616 1.00 77.38 117 LYS A CA 1
ATOM 940 C C . LYS A 1 117 ? 21.648 9.980 -12.897 1.00 77.38 117 LYS A C 1
ATOM 942 O O . LYS A 1 117 ? 22.638 10.635 -13.204 1.00 77.38 117 LYS A O 1
ATOM 947 N N . ILE A 1 118 ? 21.673 8.645 -12.862 1.00 74.31 118 ILE A N 1
ATOM 948 C CA . ILE A 1 118 ? 22.851 7.855 -13.259 1.00 74.31 118 ILE A CA 1
ATOM 949 C C . ILE A 1 118 ? 23.193 8.091 -14.737 1.00 74.31 118 ILE A C 1
ATOM 951 O O . ILE A 1 118 ? 24.365 8.278 -15.063 1.00 74.31 118 ILE A O 1
ATOM 955 N N . LYS A 1 119 ? 22.199 8.125 -15.634 1.00 74.12 119 LYS A N 1
ATOM 956 C CA . LYS A 1 119 ? 22.418 8.398 -17.067 1.00 74.12 119 LYS A CA 1
ATOM 957 C C . LYS A 1 119 ? 22.996 9.793 -17.304 1.00 74.12 119 LYS A C 1
ATOM 959 O O . LYS A 1 119 ? 23.961 9.924 -18.051 1.00 74.12 119 LYS A O 1
ATOM 964 N N . GLU A 1 120 ? 22.460 10.815 -16.642 1.00 73.88 120 GLU A N 1
ATOM 965 C CA . GLU A 1 120 ? 22.973 12.193 -16.715 1.00 73.88 120 GLU A CA 1
ATOM 966 C C . GLU A 1 120 ? 24.451 12.282 -16.299 1.00 73.88 120 GLU A C 1
ATOM 968 O O . GLU A 1 120 ? 25.251 12.955 -16.953 1.00 73.88 120 GLU A O 1
ATOM 973 N N . ILE A 1 121 ? 24.834 11.545 -15.251 1.00 68.62 121 ILE A N 1
ATOM 974 C CA . ILE A 1 121 ? 26.223 11.455 -14.784 1.00 68.62 121 ILE A CA 1
ATOM 975 C C . ILE A 1 121 ? 27.092 10.680 -15.786 1.00 68.62 121 ILE A C 1
ATOM 977 O O . ILE A 1 121 ? 28.201 11.110 -16.090 1.00 68.62 121 ILE A O 1
ATOM 981 N N . GLY A 1 122 ? 26.593 9.573 -16.345 1.00 58.84 122 GLY A N 1
ATOM 982 C CA . GLY A 1 122 ? 27.310 8.743 -17.321 1.00 58.84 122 GLY A CA 1
ATOM 983 C C . GLY A 1 122 ? 27.652 9.458 -18.635 1.00 58.84 122 GLY A C 1
ATOM 984 O O . GLY A 1 122 ? 28.658 9.131 -19.261 1.00 58.84 122 GLY A O 1
ATOM 985 N N . HIS A 1 123 ? 26.880 10.476 -19.028 1.00 54.44 123 HIS A N 1
ATOM 986 C CA . HIS A 1 123 ? 27.207 11.353 -20.161 1.00 54.44 123 HIS A CA 1
ATOM 987 C C . HIS A 1 123 ? 28.308 12.389 -19.850 1.00 54.44 123 HIS A C 1
ATOM 989 O O . HIS A 1 123 ? 28.853 12.997 -20.770 1.00 54.44 123 HIS A O 1
ATOM 995 N N . SER A 1 124 ? 28.674 12.563 -18.578 1.00 51.22 124 SER A N 1
ATOM 996 C CA . SER A 1 124 ? 29.687 13.509 -18.101 1.00 51.22 124 SER A CA 1
ATOM 997 C C . SER A 1 124 ? 30.862 12.734 -17.497 1.00 51.22 124 SER A C 1
ATOM 999 O O . SER A 1 124 ? 30.947 12.555 -16.286 1.00 51.22 124 SER A O 1
ATOM 1001 N N . ALA A 1 125 ? 31.752 12.211 -18.341 1.00 47.09 125 ALA A N 1
ATOM 1002 C CA . ALA A 1 125 ? 32.853 11.344 -17.920 1.00 47.09 125 ALA A CA 1
ATOM 1003 C C . ALA A 1 125 ? 33.679 11.917 -16.747 1.00 47.09 125 ALA A C 1
ATOM 1005 O O . ALA A 1 125 ? 34.324 12.954 -16.876 1.00 47.09 125 ALA A O 1
ATOM 1006 N N . SER A 1 126 ? 33.676 11.209 -15.617 1.00 45.69 126 SER A N 1
ATOM 1007 C CA . SER A 1 126 ? 34.841 10.784 -14.823 1.00 45.69 126 SER A CA 1
ATOM 1008 C C . SER A 1 126 ? 34.375 10.462 -13.404 1.00 45.69 126 SER A C 1
ATOM 1010 O O . SER A 1 126 ? 33.530 11.165 -12.851 1.00 45.69 126 SER A O 1
ATOM 1012 N N . GLN A 1 127 ? 34.931 9.388 -12.845 1.00 52.34 127 GLN A N 1
ATOM 1013 C CA . GLN A 1 127 ? 34.763 8.912 -11.472 1.00 52.34 127 GLN A CA 1
ATOM 1014 C C . GLN A 1 127 ? 34.484 10.054 -10.485 1.00 52.34 127 GLN A C 1
ATOM 1016 O O . GLN A 1 127 ? 35.387 10.766 -10.050 1.00 52.34 127 GLN A O 1
ATOM 1021 N N . LYS A 1 128 ? 33.220 10.212 -10.104 1.00 40.25 128 LYS A N 1
ATOM 1022 C CA . LYS A 1 128 ? 32.855 10.890 -8.869 1.00 40.25 128 LYS A CA 1
ATOM 1023 C C . LYS A 1 128 ? 32.242 9.823 -7.995 1.00 40.25 128 LYS A C 1
ATOM 1025 O O . LYS A 1 128 ? 31.342 9.112 -8.442 1.00 40.25 128 LYS A O 1
ATOM 1030 N N . ASN A 1 129 ? 32.792 9.677 -6.793 1.00 37.00 129 ASN A N 1
ATOM 1031 C CA . ASN A 1 129 ? 32.175 8.898 -5.734 1.00 37.00 129 ASN A CA 1
ATOM 1032 C C . ASN A 1 129 ? 30.670 9.175 -5.748 1.00 37.00 129 ASN A C 1
ATOM 1034 O O . ASN A 1 129 ? 30.258 10.327 -5.927 1.00 37.00 129 ASN A O 1
ATOM 1038 N N . PHE A 1 130 ? 29.863 8.129 -5.572 1.00 41.12 130 PHE A N 1
ATOM 1039 C CA . PHE A 1 130 ? 28.477 8.288 -5.153 1.00 41.12 130 PHE A CA 1
ATOM 1040 C C . PHE A 1 130 ? 28.487 8.883 -3.735 1.00 41.12 130 PHE A C 1
ATOM 1042 O O . PHE A 1 130 ? 28.059 8.247 -2.780 1.00 41.12 130 PHE A O 1
ATOM 1049 N N . ASP A 1 131 ? 28.942 10.127 -3.589 1.00 39.94 131 ASP A N 1
ATOM 1050 C CA . ASP A 1 131 ? 28.495 11.010 -2.529 1.00 39.94 131 ASP A CA 1
ATOM 1051 C C . ASP A 1 131 ? 27.054 11.359 -2.900 1.00 39.94 131 ASP A C 1
ATOM 1053 O O . ASP A 1 131 ? 26.736 12.474 -3.307 1.00 39.94 131 ASP A O 1
ATOM 1057 N N . LEU A 1 132 ? 26.173 10.354 -2.847 1.00 40.19 132 LEU A N 1
ATOM 1058 C CA . LEU A 1 132 ? 24.775 10.584 -2.558 1.00 40.19 132 LEU A CA 1
ATOM 1059 C C . LEU A 1 132 ? 24.840 11.288 -1.208 1.00 40.19 132 LEU A C 1
ATOM 1061 O O . LEU A 1 132 ? 25.211 10.642 -0.224 1.00 40.19 132 LEU A O 1
ATOM 1065 N N . PRO A 1 133 ? 24.581 12.607 -1.131 1.00 32.53 133 PRO A N 1
ATOM 1066 C CA . PRO A 1 133 ? 24.457 13.233 0.165 1.00 32.53 133 PRO A CA 1
ATOM 1067 C C . PRO A 1 133 ? 23.419 12.387 0.887 1.00 32.53 133 PRO A C 1
ATOM 1069 O O . PRO A 1 133 ? 22.339 12.158 0.331 1.00 32.53 133 PRO A O 1
ATOM 1072 N N . ALA A 1 134 ? 23.725 11.925 2.096 1.00 38.81 134 ALA A N 1
ATOM 1073 C CA . ALA A 1 134 ? 22.786 11.233 2.982 1.00 38.81 134 ALA A CA 1
ATOM 1074 C C . ALA A 1 134 ? 21.588 12.133 3.394 1.00 38.81 134 ALA A C 1
ATOM 1076 O O . ALA A 1 134 ? 21.005 11.974 4.458 1.00 38.81 134 ALA A O 1
ATOM 1077 N N . LEU A 1 135 ? 21.269 13.130 2.565 1.00 36.34 135 LEU A N 1
ATOM 1078 C CA . LEU A 1 135 ? 20.402 14.268 2.780 1.00 36.34 135 LEU A CA 1
ATOM 1079 C C . LEU A 1 135 ? 19.701 14.741 1.496 1.00 36.34 135 LEU A C 1
ATOM 1081 O O . LEU A 1 135 ? 19.149 15.8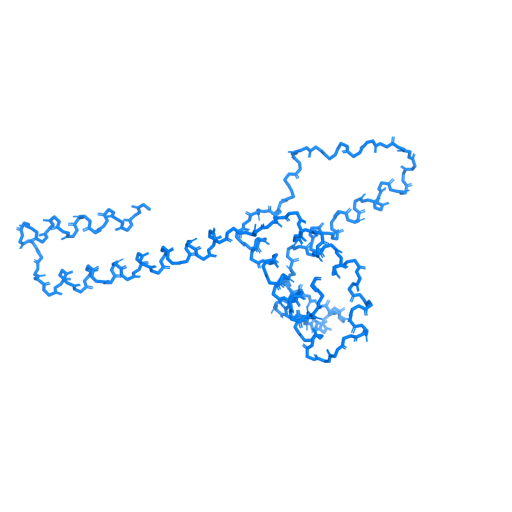38 1.476 1.00 36.34 135 LEU A O 1
ATOM 1085 N N . VAL A 1 136 ? 19.699 13.953 0.417 1.00 33.38 136 VAL A N 1
ATOM 1086 C CA . VAL A 1 136 ? 18.648 14.130 -0.590 1.00 33.38 136 VAL A CA 1
ATOM 1087 C C . VAL A 1 136 ? 17.526 13.210 -0.164 1.00 33.38 136 VAL A C 1
ATOM 1089 O O . VAL A 1 136 ? 17.465 12.073 -0.610 1.00 33.38 136 VAL A O 1
ATOM 1092 N N . ASP A 1 137 ? 16.693 13.712 0.746 1.00 38.00 137 ASP A N 1
ATOM 1093 C CA . ASP A 1 137 ? 15.309 13.270 0.874 1.00 38.00 137 ASP A CA 1
ATOM 1094 C C . ASP A 1 137 ? 14.759 13.235 -0.560 1.00 38.00 137 ASP A C 1
ATOM 1096 O O . ASP A 1 137 ? 14.576 14.304 -1.169 1.00 38.00 137 ASP A O 1
ATOM 1100 N N . PRO A 1 138 ? 14.607 12.053 -1.196 1.00 42.56 138 PRO A N 1
ATOM 1101 C CA . PRO A 1 138 ? 13.761 12.018 -2.363 1.00 42.56 138 PRO A CA 1
ATOM 1102 C C . PRO A 1 138 ? 12.442 12.507 -1.794 1.00 42.56 138 PRO A C 1
ATOM 1104 O O . PRO A 1 138 ? 11.966 11.953 -0.818 1.00 42.56 138 PRO A O 1
ATOM 1107 N N . ARG A 1 139 ? 11.856 13.571 -2.336 1.00 37.41 139 ARG A N 1
ATOM 1108 C CA . ARG A 1 139 ? 10.569 14.080 -1.846 1.00 37.41 139 ARG A CA 1
ATOM 1109 C C . ARG A 1 139 ? 9.418 13.068 -2.024 1.00 37.41 139 ARG A C 1
ATOM 1111 O O . ARG A 1 139 ? 8.261 13.468 -2.052 1.00 37.41 139 ARG A O 1
ATOM 1118 N N . CYS A 1 140 ? 9.686 11.763 -2.106 1.00 44.28 140 CYS A N 1
ATOM 1119 C CA . CYS A 1 140 ? 8.832 10.820 -1.430 1.00 44.28 140 CYS A CA 1
ATOM 1120 C C . CYS A 1 140 ? 8.911 11.159 0.062 1.00 44.28 140 CYS A C 1
ATOM 1122 O O . CYS A 1 140 ? 9.836 10.786 0.771 1.00 44.28 140 CYS A O 1
ATOM 1124 N N . HIS A 1 141 ? 7.878 11.820 0.589 1.00 43.69 141 HIS A N 1
ATOM 1125 C CA . HIS A 1 141 ? 7.493 11.454 1.943 1.00 43.69 141 HIS A CA 1
ATOM 1126 C C . HIS A 1 141 ? 7.538 9.922 1.959 1.00 43.69 141 HIS A C 1
ATOM 1128 O O . HIS A 1 141 ? 6.750 9.301 1.234 1.00 43.69 141 HIS A O 1
ATOM 1134 N N . LEU A 1 142 ? 8.496 9.337 2.696 1.00 49.59 142 LEU A N 1
ATOM 1135 C CA . LEU A 1 142 ? 8.552 7.928 3.099 1.00 49.59 142 LEU A CA 1
ATOM 1136 C C . LEU A 1 142 ? 7.328 7.669 3.983 1.00 49.59 142 LEU A C 1
ATOM 1138 O O . LEU A 1 142 ? 7.391 7.361 5.166 1.00 49.59 142 LEU A O 1
ATOM 1142 N N . SER A 1 143 ? 6.182 7.936 3.381 1.00 55.28 143 SER A N 1
ATOM 1143 C CA . SER A 1 143 ? 4.852 7.763 3.873 1.00 55.28 143 SER A CA 1
ATOM 1144 C C . SER A 1 143 ? 4.610 6.273 3.892 1.00 55.28 143 SER A C 1
ATOM 1146 O O . SER A 1 143 ? 5.271 5.492 3.195 1.00 55.28 143 SER A O 1
ATOM 1148 N N . ASN A 1 144 ? 3.597 5.886 4.648 1.00 62.25 144 ASN A N 1
ATOM 1149 C CA . ASN A 1 144 ? 3.116 4.514 4.668 1.00 62.25 144 ASN A CA 1
ATOM 1150 C C . ASN A 1 144 ? 2.889 3.956 3.247 1.00 62.25 144 ASN A C 1
ATOM 1152 O O . ASN A 1 144 ? 3.019 2.755 3.061 1.00 62.25 144 ASN A O 1
ATOM 1156 N N . LEU A 1 145 ? 2.675 4.814 2.237 1.00 71.56 145 LEU A N 1
ATOM 1157 C CA . LEU A 1 145 ? 2.545 4.441 0.829 1.00 71.56 145 LEU A CA 1
ATOM 1158 C C . LEU A 1 145 ? 3.797 3.774 0.230 1.00 71.56 145 LEU A C 1
ATOM 1160 O O . LEU A 1 145 ? 3.659 2.851 -0.568 1.00 71.56 145 LEU A O 1
ATOM 1164 N N . PHE A 1 146 ? 5.018 4.195 0.589 1.00 73.38 146 PHE A N 1
ATOM 1165 C CA . PHE A 1 146 ? 6.237 3.544 0.080 1.00 73.38 146 PHE A CA 1
ATOM 1166 C C . PHE A 1 146 ? 6.369 2.121 0.635 1.00 73.38 146 PHE A C 1
ATOM 1168 O O . PHE A 1 146 ? 6.597 1.176 -0.116 1.00 73.38 146 PHE A O 1
ATOM 1175 N N . ILE A 1 147 ? 6.148 1.966 1.943 1.00 73.19 147 ILE A N 1
ATOM 1176 C CA . ILE A 1 147 ? 6.164 0.667 2.627 1.00 73.19 147 ILE A CA 1
ATOM 1177 C C . ILE A 1 147 ? 5.030 -0.236 2.126 1.00 73.19 147 ILE A C 1
ATOM 1179 O O . ILE A 1 147 ? 5.241 -1.424 1.892 1.00 73.19 147 ILE A O 1
ATOM 1183 N N . GLU A 1 148 ? 3.842 0.321 1.902 1.00 76.19 148 GLU A N 1
ATOM 1184 C CA . GLU A 1 148 ? 2.700 -0.397 1.338 1.00 76.19 148 GLU A CA 1
ATOM 1185 C C . GLU A 1 148 ? 2.989 -0.886 -0.086 1.00 76.19 148 GLU A C 1
ATOM 1187 O O . GLU A 1 148 ? 2.720 -2.040 -0.409 1.00 76.19 148 GLU A O 1
ATOM 1192 N N . ASN A 1 149 ? 3.584 -0.043 -0.930 1.00 78.06 149 ASN A N 1
ATOM 1193 C CA . ASN A 1 149 ? 3.958 -0.425 -2.287 1.00 78.06 149 ASN A CA 1
ATOM 1194 C C . ASN A 1 149 ? 5.056 -1.496 -2.311 1.00 78.06 149 ASN A C 1
ATOM 1196 O O . ASN A 1 149 ? 4.978 -2.409 -3.132 1.00 78.06 149 ASN A O 1
ATOM 1200 N N . LEU A 1 150 ? 6.031 -1.437 -1.397 1.00 77.75 150 LEU A N 1
ATOM 1201 C CA . LEU A 1 150 ? 7.011 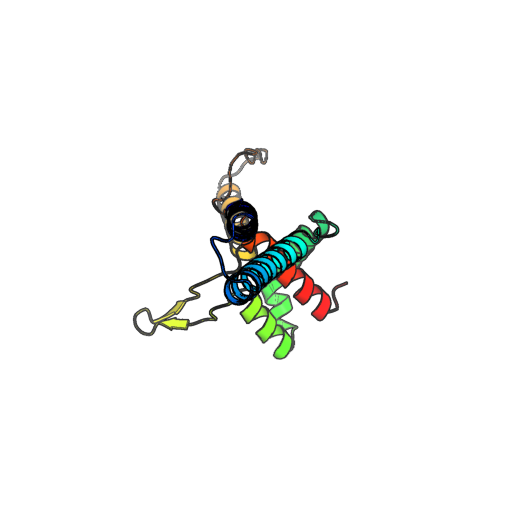-2.512 -1.219 1.00 77.75 150 LEU A CA 1
ATOM 1202 C C . LEU A 1 150 ? 6.340 -3.830 -0.813 1.00 77.75 150 LEU A C 1
ATOM 1204 O O . LEU A 1 150 ? 6.665 -4.869 -1.382 1.00 77.75 150 LEU A O 1
ATOM 1208 N N . ARG A 1 151 ? 5.359 -3.793 0.100 1.00 76.88 151 ARG A N 1
ATOM 1209 C CA . ARG A 1 151 ? 4.581 -4.984 0.484 1.00 76.88 151 ARG A CA 1
ATOM 1210 C C . ARG A 1 151 ? 3.805 -5.561 -0.702 1.00 76.88 151 ARG A C 1
ATOM 1212 O O . ARG A 1 151 ? 3.844 -6.762 -0.928 1.00 76.88 151 ARG A O 1
ATOM 1219 N N . LYS A 1 152 ? 3.153 -4.721 -1.509 1.00 82.06 152 LYS A N 1
ATOM 1220 C CA . LYS A 1 152 ? 2.439 -5.191 -2.710 1.00 82.06 152 LYS A CA 1
ATOM 1221 C C . LYS A 1 152 ? 3.383 -5.855 -3.719 1.00 82.06 152 LYS A C 1
ATOM 1223 O O . LYS A 1 152 ? 2.997 -6.821 -4.371 1.00 82.06 152 LYS A O 1
ATOM 1228 N N . MET A 1 153 ? 4.620 -5.366 -3.839 1.00 78.81 153 MET A N 1
ATOM 1229 C CA . MET A 1 153 ? 5.634 -6.004 -4.685 1.00 78.81 153 MET A CA 1
ATOM 1230 C C . MET A 1 153 ? 6.132 -7.336 -4.113 1.00 78.81 153 MET A C 1
ATOM 1232 O O . MET A 1 153 ? 6.400 -8.257 -4.882 1.00 78.81 153 MET A O 1
ATOM 1236 N N . GLU A 1 154 ? 6.210 -7.473 -2.787 1.00 78.38 154 GLU A N 1
ATOM 1237 C CA . GLU A 1 154 ? 6.481 -8.753 -2.120 1.00 78.38 154 GLU A CA 1
ATOM 1238 C C . GLU A 1 154 ? 5.376 -9.779 -2.403 1.00 78.38 154 GLU A C 1
ATOM 1240 O O . GLU A 1 154 ? 5.676 -10.883 -2.859 1.00 78.38 154 GLU A O 1
ATOM 1245 N N . ASP A 1 155 ? 4.112 -9.406 -2.197 1.00 80.88 155 ASP A N 1
ATOM 1246 C CA . ASP A 1 155 ? 2.967 -10.288 -2.447 1.00 80.88 155 ASP A CA 1
ATOM 1247 C C . ASP A 1 155 ? 2.942 -10.756 -3.914 1.00 80.88 155 ASP A C 1
ATOM 1249 O O . ASP A 1 155 ? 2.702 -11.931 -4.206 1.00 80.88 155 ASP A O 1
ATOM 1253 N N . PHE A 1 156 ? 3.267 -9.855 -4.846 1.00 80.62 156 PHE A N 1
ATOM 1254 C CA . PHE A 1 156 ? 3.395 -10.175 -6.267 1.00 80.62 156 PHE A CA 1
ATOM 1255 C C . PHE A 1 156 ? 4.578 -11.112 -6.564 1.00 80.62 156 PHE A C 1
ATOM 1257 O O . PHE A 1 156 ? 4.426 -12.078 -7.311 1.00 80.62 156 PHE A O 1
ATOM 1264 N N . SER A 1 157 ? 5.744 -10.883 -5.950 1.00 75.62 157 SER A N 1
ATOM 1265 C CA . SER A 1 157 ? 6.910 -11.772 -6.070 1.00 75.62 157 SER A CA 1
ATOM 1266 C C . SER A 1 157 ? 6.604 -13.185 -5.569 1.00 75.62 157 SER A C 1
ATOM 1268 O O . SER A 1 157 ? 6.980 -14.158 -6.226 1.00 75.62 157 SER A O 1
ATOM 1270 N N . ALA A 1 158 ? 5.894 -13.305 -4.444 1.00 77.00 158 ALA A N 1
ATOM 1271 C CA . ALA A 1 158 ? 5.465 -14.588 -3.900 1.00 77.00 158 ALA A CA 1
ATOM 1272 C C . ALA A 1 158 ? 4.475 -15.304 -4.837 1.00 77.00 158 ALA A C 1
ATOM 1274 O O . ALA A 1 158 ? 4.595 -16.512 -5.043 1.00 77.00 158 ALA A O 1
AT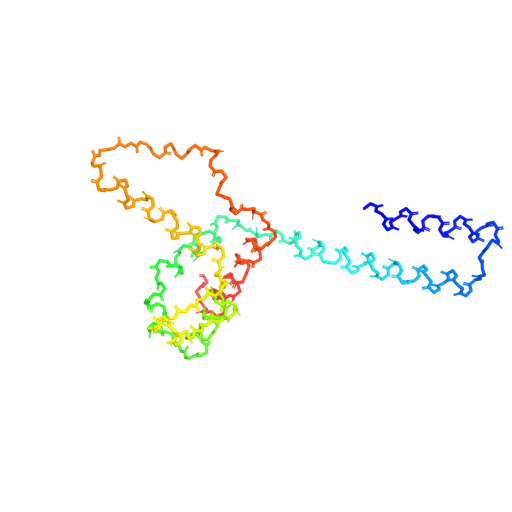OM 1275 N N . ALA A 1 159 ? 3.543 -14.567 -5.450 1.00 75.06 159 ALA A N 1
ATOM 1276 C CA . ALA A 1 159 ? 2.581 -15.111 -6.410 1.00 75.06 159 ALA A CA 1
ATOM 1277 C C . ALA A 1 159 ? 3.239 -15.636 -7.701 1.00 75.06 159 ALA A C 1
ATOM 1279 O O . ALA A 1 159 ? 2.774 -16.625 -8.262 1.00 75.06 159 ALA A O 1
ATOM 1280 N N . LEU A 1 160 ? 4.343 -15.023 -8.142 1.00 67.75 160 LEU A N 1
ATOM 1281 C CA . LEU A 1 160 ? 5.108 -15.454 -9.318 1.00 67.75 160 LEU A CA 1
ATOM 1282 C C . LEU A 1 160 ? 5.984 -16.699 -9.080 1.00 67.75 160 LEU A C 1
ATOM 1284 O O . LEU A 1 160 ? 6.579 -17.211 -10.027 1.00 67.75 160 LEU A O 1
ATOM 1288 N N . GLY A 1 161 ? 6.107 -17.186 -7.839 1.00 61.34 161 GLY A N 1
ATOM 1289 C CA . GLY A 1 161 ? 6.978 -18.320 -7.509 1.00 61.34 161 GLY A CA 1
ATOM 1290 C C . GLY A 1 161 ? 8.479 -18.005 -7.571 1.00 61.34 161 GLY A C 1
ATOM 1291 O O . GLY A 1 161 ? 9.299 -18.922 -7.555 1.00 61.34 161 GLY A O 1
ATOM 1292 N N . VAL A 1 162 ? 8.855 -16.722 -7.614 1.00 57.25 162 VAL A N 1
ATOM 1293 C CA . VAL A 1 162 ? 10.250 -16.255 -7.559 1.00 57.25 162 VAL A CA 1
ATOM 1294 C C . VAL A 1 162 ? 10.644 -16.115 -6.080 1.00 57.25 162 VAL A C 1
ATOM 1296 O O . VAL A 1 162 ? 10.653 -15.023 -5.504 1.00 57.25 162 VAL A O 1
ATOM 1299 N N . SER A 1 163 ? 10.841 -17.266 -5.427 1.00 42.78 163 SER A N 1
ATOM 1300 C CA . SER A 1 163 ? 11.247 -17.386 -4.015 1.00 42.78 163 SER A CA 1
ATOM 1301 C C . SER A 1 163 ? 12.717 -17.038 -3.828 1.00 42.78 163 SER A C 1
ATOM 1303 O O . SER A 1 163 ? 13.549 -17.894 -4.200 1.00 42.78 163 SER A O 1
#
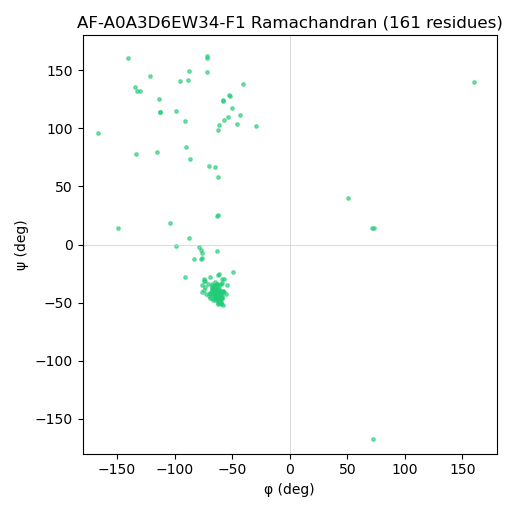
Radius of gyration: 23.91 Å; Cα contacts (8 Å, |Δi|>4): 89; chains: 1; bounding box: 62×34×67 Å